Protein AF-A0A816CWB3-F1 (afdb_monomer_lite)

Radius of gyration: 12.68 Å; chains: 1; bounding box: 37×19×26 Å

Structure (mmCIF, N/CA/C/O backbone):
data_AF-A0A816CWB3-F1
#
_entry.id   AF-A0A816CWB3-F1
#
loop_
_atom_site.group_PDB
_atom_site.id
_atom_site.type_symbol
_atom_site.label_atom_id
_atom_site.label_alt_id
_atom_site.label_comp_id
_atom_site.label_asym_id
_atom_site.label_entity_id
_atom_site.label_seq_id
_atom_site.pdbx_PDB_ins_code
_atom_site.Cartn_x
_atom_site.Cartn_y
_atom_site.Cartn_z
_atom_site.occupancy
_atom_site.B_iso_or_equiv
_atom_site.auth_seq_id
_atom_site.auth_comp_id
_atom_site.auth_asym_id
_atom_site.auth_atom_id
_atom_site.pdbx_PDB_model_num
ATOM 1 N N . MET A 1 1 ? 21.734 -8.536 -2.879 1.00 41.75 1 MET A N 1
ATOM 2 C CA . MET A 1 1 ? 22.229 -7.860 -4.093 1.00 41.75 1 MET A CA 1
ATOM 3 C C . MET A 1 1 ? 21.012 -7.533 -4.938 1.00 41.75 1 MET A C 1
ATOM 5 O O . MET A 1 1 ? 20.504 -8.390 -5.647 1.00 41.75 1 MET A O 1
ATOM 9 N N . ASP A 1 2 ? 20.470 -6.356 -4.640 1.00 58.09 2 ASP A N 1
ATOM 10 C CA . ASP A 1 2 ? 19.454 -5.537 -5.317 1.00 58.09 2 ASP A CA 1
ATOM 11 C C . ASP A 1 2 ? 18.537 -6.222 -6.342 1.00 58.09 2 ASP A C 1
ATOM 13 O O . ASP A 1 2 ? 18.683 -6.052 -7.545 1.00 58.09 2 ASP A O 1
ATOM 17 N N . LYS A 1 3 ? 17.528 -6.951 -5.844 1.00 60.97 3 LYS A N 1
ATOM 18 C CA . LYS A 1 3 ? 16.378 -7.421 -6.642 1.00 60.97 3 LYS A CA 1
ATOM 19 C C . LYS A 1 3 ? 15.188 -6.452 -6.640 1.00 60.97 3 LYS A C 1
ATOM 21 O O . LYS A 1 3 ? 14.119 -6.792 -7.131 1.00 60.97 3 LYS A O 1
ATOM 26 N N . ILE A 1 4 ? 15.327 -5.264 -6.053 1.00 71.25 4 ILE A N 1
ATOM 27 C CA . ILE A 1 4 ? 14.216 -4.316 -5.936 1.00 71.25 4 ILE A CA 1
ATOM 28 C C . ILE A 1 4 ? 14.437 -3.202 -6.957 1.00 71.25 4 ILE A C 1
ATOM 30 O O . ILE A 1 4 ? 15.252 -2.308 -6.746 1.00 71.25 4 ILE A O 1
ATOM 34 N N . HIS A 1 5 ? 13.698 -3.263 -8.065 1.00 84.12 5 HIS A N 1
ATOM 35 C CA . HIS A 1 5 ? 13.616 -2.205 -9.073 1.00 84.12 5 HIS A CA 1
ATOM 36 C C . HIS A 1 5 ? 12.293 -1.440 -8.889 1.00 84.12 5 HIS A C 1
ATOM 38 O O . HIS A 1 5 ? 11.320 -1.734 -9.579 1.00 84.12 5 HIS A O 1
ATOM 44 N N . PRO A 1 6 ? 12.205 -0.474 -7.952 1.00 85.44 6 PRO A N 1
ATOM 45 C CA . PRO A 1 6 ? 10.925 0.122 -7.551 1.00 85.44 6 PRO A CA 1
ATOM 46 C C . PRO A 1 6 ? 10.264 0.945 -8.664 1.00 85.44 6 PRO A C 1
ATOM 48 O O . PRO A 1 6 ? 9.049 1.106 -8.675 1.00 85.44 6 PRO A O 1
ATOM 51 N N . ASN A 1 7 ? 11.064 1.448 -9.606 1.00 91.19 7 ASN A N 1
ATOM 52 C CA . ASN A 1 7 ? 10.602 2.262 -10.730 1.00 91.19 7 ASN A CA 1
ATOM 53 C C . ASN A 1 7 ? 10.214 1.418 -11.957 1.00 91.19 7 ASN A C 1
ATOM 55 O O . ASN A 1 7 ? 9.825 1.976 -12.980 1.00 91.19 7 ASN A O 1
ATOM 59 N N . GLN A 1 8 ? 10.353 0.091 -11.884 1.00 91.00 8 GLN A N 1
ATOM 60 C CA . GLN A 1 8 ? 9.994 -0.825 -12.958 1.00 91.00 8 GLN A CA 1
ATOM 61 C C . GLN A 1 8 ? 8.692 -1.548 -12.606 1.00 91.00 8 GLN A C 1
ATOM 63 O O . GLN A 1 8 ? 8.533 -2.073 -11.505 1.00 91.00 8 GLN A O 1
ATOM 68 N N . PHE A 1 9 ? 7.761 -1.613 -13.558 1.00 90.31 9 PHE A N 1
ATOM 69 C CA . PHE A 1 9 ? 6.592 -2.476 -13.429 1.00 90.31 9 PHE A CA 1
ATOM 70 C C . PHE A 1 9 ? 7.032 -3.945 -13.519 1.00 90.31 9 PHE A C 1
ATOM 72 O O . PHE A 1 9 ? 7.488 -4.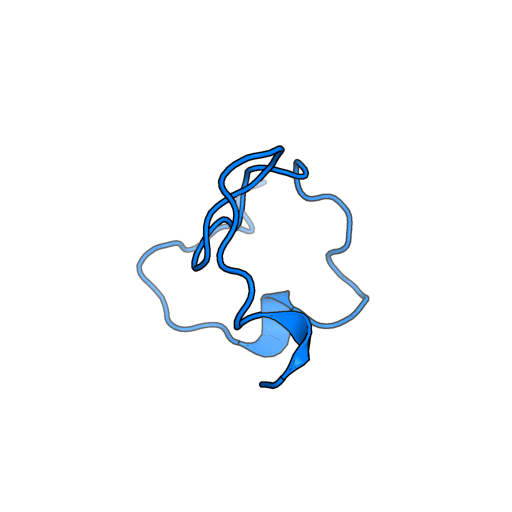392 -14.569 1.00 90.31 9 PHE A O 1
ATOM 79 N N . TYR A 1 10 ? 6.933 -4.668 -12.401 1.00 87.31 10 TYR A N 1
ATOM 80 C CA . TYR A 1 10 ? 7.346 -6.068 -12.268 1.00 87.31 10 TYR A CA 1
ATOM 81 C C . TYR A 1 10 ? 6.305 -6.839 -11.433 1.00 87.31 10 TYR A C 1
ATOM 83 O O . TYR A 1 10 ? 6.479 -6.972 -10.219 1.00 87.31 10 TYR A O 1
ATOM 91 N N . PRO A 1 11 ? 5.168 -7.258 -12.026 1.00 88.25 11 PRO A N 1
ATOM 92 C CA . PRO A 1 11 ? 4.070 -7.913 -11.306 1.00 88.25 11 PRO A CA 1
ATOM 93 C C . PRO A 1 11 ? 4.448 -9.292 -10.746 1.00 88.25 11 PRO A C 1
ATOM 95 O O . PRO A 1 11 ? 3.894 -9.721 -9.734 1.00 88.25 11 PRO A O 1
ATOM 98 N N . GLU A 1 12 ? 5.433 -9.965 -11.339 1.00 87.50 12 GLU A N 1
ATOM 99 C CA . GLU A 1 12 ? 5.904 -11.289 -10.927 1.00 87.50 12 GLU A CA 1
ATOM 100 C C . GLU A 1 12 ? 6.487 -11.297 -9.502 1.00 87.50 12 GLU A C 1
ATOM 102 O O . GLU A 1 12 ? 6.565 -12.354 -8.881 1.00 87.50 12 GLU A O 1
ATOM 107 N N . ARG A 1 13 ? 6.828 -10.131 -8.932 1.00 82.56 13 ARG A N 1
ATOM 108 C CA . ARG A 1 13 ? 7.263 -9.987 -7.526 1.00 82.56 13 ARG A CA 1
ATOM 109 C C . ARG A 1 13 ? 6.236 -10.446 -6.491 1.00 82.56 13 ARG A C 1
ATOM 111 O O . ARG A 1 13 ? 6.597 -10.661 -5.340 1.00 82.56 13 ARG A O 1
ATOM 118 N N . PHE A 1 14 ? 4.964 -10.537 -6.878 1.00 83.25 14 PHE A N 1
ATOM 119 C CA . PHE A 1 14 ? 3.888 -11.028 -6.015 1.00 83.25 14 PHE A CA 1
ATOM 120 C C . PHE A 1 14 ? 3.693 -12.546 -6.117 1.00 83.25 14 PHE A C 1
ATOM 122 O O . PHE A 1 14 ? 2.849 -13.099 -5.415 1.00 83.25 14 PHE A O 1
ATOM 129 N N . LEU A 1 15 ? 4.464 -13.230 -6.968 1.00 85.00 15 LEU A N 1
ATOM 130 C CA . LEU A 1 15 ? 4.489 -14.687 -7.024 1.00 85.00 15 LEU A CA 1
ATOM 131 C C . LEU A 1 15 ? 5.311 -15.248 -5.850 1.00 85.00 15 LEU A C 1
ATOM 133 O O . LEU A 1 15 ? 6.233 -14.612 -5.341 1.00 85.00 15 LEU A O 1
ATOM 137 N N . ASP A 1 16 ? 4.994 -16.478 -5.442 1.00 68.75 16 ASP A N 1
ATOM 138 C CA . ASP A 1 16 ? 5.436 -17.137 -4.197 1.00 68.75 16 ASP A CA 1
ATOM 139 C C . ASP A 1 16 ? 6.947 -17.238 -3.947 1.00 68.75 16 ASP A C 1
ATOM 141 O O . ASP A 1 16 ? 7.380 -17.627 -2.860 1.00 68.75 16 ASP A O 1
ATOM 145 N N . GLN A 1 17 ? 7.761 -16.889 -4.935 1.00 64.88 17 GLN A N 1
ATOM 146 C CA . GLN A 1 17 ? 9.214 -16.947 -4.858 1.00 64.88 17 GLN A CA 1
ATOM 147 C C . GLN A 1 17 ? 9.816 -15.810 -4.023 1.00 64.88 17 GLN A C 1
ATOM 149 O O . GLN A 1 17 ? 10.954 -15.942 -3.575 1.00 64.88 17 GLN A O 1
ATOM 154 N N . ASP A 1 18 ? 9.063 -14.734 -3.775 1.00 64.31 18 ASP A N 1
ATOM 155 C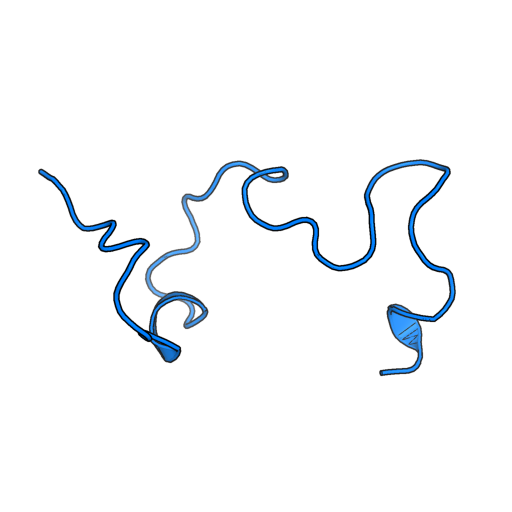 CA . ASP A 1 18 ? 9.553 -13.535 -3.089 1.00 64.31 18 ASP A CA 1
ATOM 156 C C . ASP A 1 18 ? 8.684 -13.188 -1.864 1.00 64.31 18 ASP A C 1
ATOM 158 O O . ASP A 1 18 ? 8.174 -12.086 -1.694 1.00 64.31 18 ASP A O 1
ATOM 162 N N . ARG A 1 19 ? 8.464 -14.163 -0.972 1.00 66.31 19 ARG A N 1
ATOM 163 C CA . ARG A 1 19 ? 7.675 -13.964 0.264 1.00 66.31 19 ARG A CA 1
ATOM 164 C C . ARG A 1 19 ? 8.457 -13.300 1.413 1.00 66.31 19 ARG A C 1
ATOM 166 O O . ARG A 1 19 ? 7.902 -13.107 2.490 1.00 66.31 19 ARG A O 1
ATO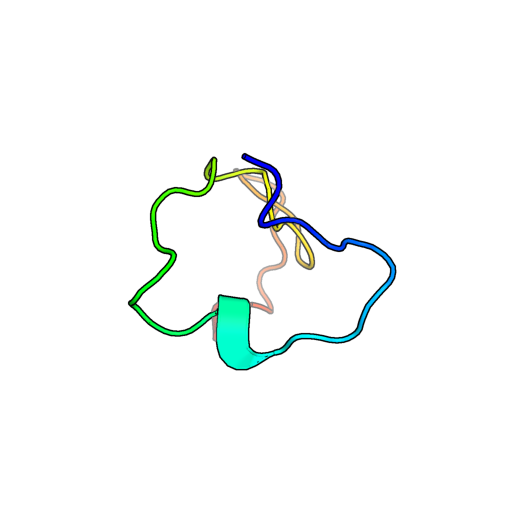M 173 N N . GLN A 1 20 ? 9.728 -12.939 1.220 1.00 74.75 20 GLN A N 1
ATOM 174 C CA . GLN A 1 20 ? 10.590 -12.350 2.262 1.00 74.75 20 GLN A CA 1
ATOM 175 C C . GLN A 1 20 ? 10.495 -10.816 2.329 1.00 74.75 20 GLN A C 1
ATOM 177 O O . GLN A 1 20 ? 11.500 -10.119 2.462 1.00 74.75 20 GLN A O 1
ATOM 182 N N . HIS A 1 21 ? 9.283 -10.272 2.245 1.00 78.94 21 HIS A N 1
ATOM 183 C CA . HIS A 1 21 ? 9.056 -8.837 2.376 1.00 78.94 21 HIS A CA 1
ATOM 184 C C . HIS A 1 21 ? 8.604 -8.483 3.791 1.00 78.94 21 HIS A C 1
ATOM 186 O O . HIS A 1 21 ? 7.904 -9.247 4.455 1.00 78.94 21 HIS A O 1
ATOM 192 N N . HIS A 1 22 ? 8.981 -7.291 4.252 1.00 86.06 22 HIS A N 1
ATOM 193 C CA . HIS A 1 22 ? 8.433 -6.758 5.490 1.00 86.06 22 HIS A CA 1
ATOM 194 C C . HIS A 1 22 ? 6.903 -6.599 5.351 1.00 86.06 22 HIS A C 1
ATOM 196 O O . HIS A 1 22 ? 6.459 -6.113 4.307 1.00 86.06 22 HIS A O 1
ATOM 202 N N . PRO A 1 23 ? 6.088 -6.921 6.375 1.00 85.50 23 PRO A N 1
ATOM 203 C CA . PRO A 1 23 ? 4.621 -6.853 6.291 1.00 85.50 23 PRO A CA 1
ATOM 204 C C . PRO A 1 23 ? 4.070 -5.481 5.878 1.00 85.50 23 PRO A C 1
ATOM 206 O O . PRO A 1 23 ? 2.986 -5.377 5.322 1.00 85.50 23 PRO A O 1
ATOM 209 N N . TYR A 1 24 ? 4.845 -4.424 6.124 1.00 89.81 24 TYR A N 1
ATOM 210 C CA . TYR A 1 24 ? 4.503 -3.036 5.812 1.00 89.81 24 TYR A CA 1
ATOM 211 C C . TYR A 1 24 ? 5.161 -2.510 4.521 1.00 89.81 24 TYR A C 1
ATOM 213 O O . TYR A 1 24 ? 5.158 -1.310 4.273 1.00 89.81 24 TYR A O 1
ATOM 221 N N . ALA A 1 25 ? 5.748 -3.380 3.693 1.00 87.06 25 ALA A N 1
ATOM 222 C CA . ALA A 1 25 ? 6.328 -2.988 2.403 1.00 87.06 25 ALA A CA 1
ATOM 223 C C . ALA A 1 25 ? 5.266 -2.752 1.306 1.00 87.06 25 ALA A C 1
ATOM 225 O O . ALA A 1 25 ? 5.576 -2.174 0.264 1.00 87.06 25 ALA A O 1
ATOM 226 N N . TRP A 1 26 ? 4.025 -3.202 1.527 1.00 88.31 26 TRP A N 1
ATOM 227 C CA . TRP A 1 26 ? 2.907 -3.079 0.591 1.00 88.31 26 TRP A CA 1
ATOM 228 C C . TRP A 1 26 ? 1.605 -2.778 1.342 1.00 88.31 26 TRP A C 1
ATOM 230 O O . TRP A 1 26 ? 0.967 -3.676 1.880 1.00 88.31 26 TRP A O 1
ATOM 240 N N . ILE A 1 27 ? 1.225 -1.499 1.398 1.00 91.81 27 ILE A N 1
ATOM 241 C CA . ILE A 1 27 ? 0.078 -1.005 2.180 1.00 91.81 27 ILE A CA 1
ATOM 242 C C . ILE A 1 27 ? -0.813 -0.134 1.287 1.00 91.81 27 ILE A C 1
ATOM 244 O O . ILE A 1 27 ? -1.000 1.057 1.522 1.00 91.81 27 ILE A O 1
ATOM 248 N N . GLN A 1 28 ? -1.326 -0.700 0.197 1.00 90.06 28 GLN A N 1
ATOM 249 C CA . GLN A 1 28 ? -2.157 0.069 -0.738 1.00 90.06 28 GLN A CA 1
ATOM 250 C C . GLN A 1 28 ? -3.502 0.481 -0.130 1.00 90.06 28 GLN A C 1
ATOM 252 O O . GLN A 1 28 ? -4.016 1.553 -0.433 1.00 90.06 28 GLN A O 1
ATOM 257 N N . LEU A 1 29 ? -4.051 -0.368 0.738 1.00 94.06 29 LEU A N 1
ATOM 258 C CA . LEU A 1 29 ? -5.370 -0.209 1.344 1.00 94.06 29 LEU A CA 1
ATOM 259 C C . LEU A 1 29 ? -5.297 0.086 2.849 1.00 94.06 29 LEU A C 1
ATOM 261 O O . LEU A 1 29 ? -6.273 -0.090 3.568 1.00 94.06 29 LEU A O 1
ATOM 265 N N . GLY A 1 30 ? -4.157 0.570 3.343 1.00 93.69 30 GLY A N 1
ATOM 266 C CA . GLY A 1 30 ? -3.934 0.742 4.780 1.00 93.69 30 GLY A CA 1
ATOM 267 C C . GLY A 1 30 ? -3.532 -0.562 5.480 1.00 93.69 30 GLY A C 1
ATOM 268 O O . GLY A 1 30 ? -3.458 -1.625 4.869 1.00 93.69 30 GLY A O 1
ATOM 269 N N . ALA A 1 31 ? -3.193 -0.460 6.764 1.00 93.38 31 ALA A N 1
ATOM 270 C CA . ALA A 1 31 ? -2.838 -1.590 7.619 1.00 93.38 31 ALA A CA 1
ATOM 271 C C . ALA A 1 31 ? -3.299 -1.325 9.061 1.00 93.38 31 ALA A C 1
ATOM 273 O O . ALA A 1 31 ? -3.544 -0.180 9.449 1.00 93.38 31 ALA A O 1
ATOM 274 N N . GLY A 1 32 ? -3.390 -2.381 9.871 1.00 91.25 32 GLY A N 1
ATOM 275 C CA . GLY A 1 32 ? -3.787 -2.279 11.276 1.00 91.25 32 GLY A CA 1
ATOM 276 C C . GLY A 1 32 ? -5.278 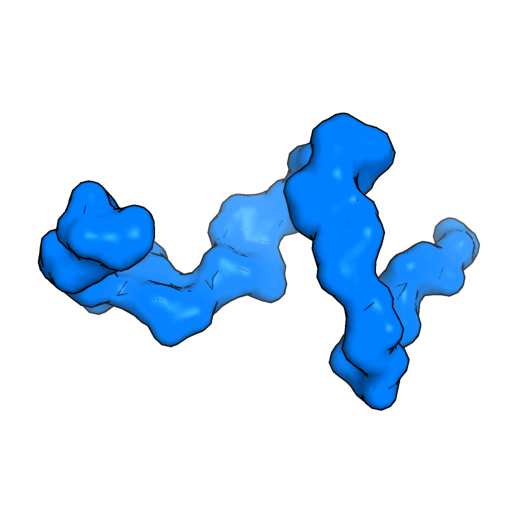-1.981 11.456 1.00 91.25 32 GLY A C 1
ATOM 277 O O . GLY A 1 32 ? -6.112 -2.426 10.669 1.00 91.25 32 GLY A O 1
ATOM 278 N N . HIS A 1 33 ? -5.630 -1.237 12.511 1.00 93.69 33 H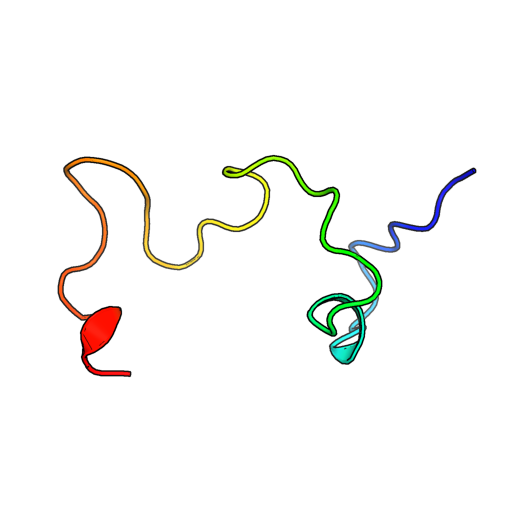IS A N 1
ATOM 279 C CA . HIS A 1 33 ? -7.032 -0.981 12.872 1.00 93.69 33 HIS A CA 1
ATOM 280 C C . HIS A 1 33 ? -7.759 -0.019 11.923 1.00 93.69 33 HIS A C 1
ATOM 282 O O . HIS A 1 33 ? -8.984 0.033 11.957 1.00 93.69 33 HIS A O 1
ATOM 288 N N . GLN A 1 34 ? -7.025 0.734 11.095 1.00 92.06 34 GLN A N 1
ATOM 289 C CA . GLN A 1 34 ? -7.582 1.670 10.102 1.00 92.06 34 GLN A CA 1
ATOM 290 C C . GLN A 1 34 ? -7.312 1.234 8.657 1.00 92.06 34 GLN A C 1
ATOM 292 O O . GLN A 1 34 ? -7.174 2.078 7.773 1.00 92.06 34 GLN A O 1
ATOM 297 N N . GLN A 1 35 ? -7.212 -0.071 8.399 1.00 94.94 35 GLN A N 1
ATOM 298 C CA . GLN A 1 35 ? -7.202 -0.573 7.025 1.00 94.94 35 GLN A CA 1
ATOM 299 C C . GLN A 1 35 ? -8.579 -0.422 6.356 1.00 94.94 35 GLN A C 1
ATOM 301 O O . GLN A 1 35 ? -9.613 -0.319 7.022 1.00 94.94 35 GLN A O 1
ATOM 306 N N . CYS A 1 36 ? -8.595 -0.404 5.028 1.00 94.75 36 CYS A N 1
ATOM 307 C CA . CYS A 1 36 ? -9.808 -0.323 4.229 1.00 94.75 36 CYS A CA 1
ATOM 308 C C . CYS A 1 36 ? -10.656 -1.586 4.421 1.00 94.75 36 CYS A C 1
ATOM 310 O O . CYS A 1 36 ? -10.232 -2.683 4.067 1.00 94.75 36 CYS A O 1
ATOM 312 N N . LEU A 1 37 ? -11.898 -1.421 4.888 1.00 93.75 37 LEU A N 1
ATOM 313 C CA . LEU A 1 37 ? -12.867 -2.521 5.009 1.00 93.75 37 LEU A CA 1
ATOM 314 C C . LEU A 1 37 ? -13.225 -3.154 3.652 1.00 93.75 37 LEU A C 1
ATOM 316 O O . LEU A 1 37 ? -13.722 -4.271 3.605 1.00 93.75 37 LEU A O 1
ATOM 320 N N . GLY A 1 38 ? -12.983 -2.435 2.550 1.00 95.00 38 GLY A N 1
ATOM 321 C CA . GLY A 1 38 ? -13.212 -2.890 1.179 1.00 95.00 38 GLY A CA 1
ATOM 322 C C . GLY A 1 38 ? -12.198 -3.917 0.671 1.00 95.00 38 GLY A C 1
ATOM 323 O O . GLY A 1 38 ? -12.424 -4.495 -0.387 1.00 95.00 38 GLY A O 1
ATOM 324 N N . GLN A 1 39 ? -11.091 -4.137 1.387 1.00 91.44 39 GLN A N 1
ATOM 325 C CA . GLN A 1 39 ? -10.012 -5.018 0.937 1.00 91.44 39 GLN A CA 1
ATOM 326 C C . GLN A 1 39 ? -10.468 -6.470 0.756 1.00 91.44 39 GLN A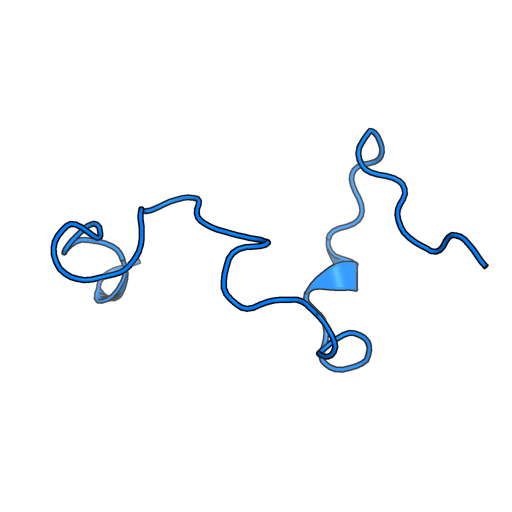 C 1
ATOM 328 O O . GLN A 1 39 ? -10.080 -7.102 -0.218 1.00 91.44 39 GLN A O 1
ATOM 333 N N . ASP A 1 40 ? -11.332 -6.964 1.642 1.00 87.25 40 ASP A N 1
ATOM 334 C CA . ASP A 1 40 ? -11.829 -8.345 1.587 1.00 87.25 40 ASP A CA 1
ATOM 335 C C . ASP A 1 40 ? -12.922 -8.558 0.523 1.00 87.25 40 ASP A C 1
ATOM 337 O O . ASP A 1 40 ? -13.284 -9.694 0.222 1.00 87.25 40 ASP A O 1
ATOM 341 N N . PHE A 1 41 ? -13.474 -7.477 -0.037 1.00 91.44 41 PHE A N 1
ATOM 342 C CA . PHE A 1 41 ? -14.514 -7.537 -1.069 1.00 91.44 41 PHE A CA 1
ATOM 343 C C . PHE A 1 41 ? -13.956 -7.507 -2.502 1.00 91.44 41 PHE A C 1
ATOM 345 O O . PHE A 1 41 ? -14.735 -7.685 -3.442 1.00 91.44 41 PHE A O 1
ATOM 352 N N . SER A 1 42 ? -12.658 -7.222 -2.670 1.00 72.69 42 SER A N 1
ATOM 353 C CA . SER A 1 42 ? -11.998 -6.996 -3.965 1.00 72.69 42 SER A CA 1
ATOM 354 C C . SER A 1 42 ? -11.285 -8.219 -4.532 1.00 72.69 42 SER A C 1
ATOM 356 O O . SER A 1 42 ? -10.946 -9.147 -3.771 1.00 72.69 42 SER A O 1
#

Secondary structure (DSSP, 8-state):
-----TTS--GGGGSGGG----TTS--TT--GGGS-GGGGG-

pLDDT: mean 83.43, std 12.05, range [41.75, 95.0]

Foldseek 3Di:
DDPDPPVDDDPCCPPPPNPPDDPPPDAPQHDDPPGHPCPVVD

Sequence (42 aa):
MDKIHPNQFYPERFLDQDRQHHPYAWIQLGAGHQQCLGQDFS